Protein AF-A0A7C4Z3X0-F1 (afdb_monomer_lite)

Secondary structure (DSSP, 8-state):
---HHHHHHHHHHHHHHHHHHHHHHGGGS-HHHHHHHHHHHHHHHHHHHHHTT-GGGGSHHHHHHHHHHHHHHHHHHHHTTSHHHHHHHHHHHHHHHHHHHHHHHHHHHTT-

pLDDT: mean 87.28, std 9.77, range [44.66, 94.69]

Structure (mmCIF, N/CA/C/O backbone):
data_AF-A0A7C4Z3X0-F1
#
_entry.id   AF-A0A7C4Z3X0-F1
#
loop_
_atom_site.group_PDB
_atom_site.id
_atom_site.type_symbol
_atom_site.label_atom_id
_atom_site.label_alt_id
_atom_site.label_comp_id
_atom_site.label_asym_id
_atom_site.label_entity_id
_atom_site.label_seq_id
_atom_site.pdbx_PDB_ins_code
_atom_site.Cartn_x
_atom_site.Cartn_y
_atom_site.Cartn_z
_atom_site.occupancy
_atom_site.B_iso_or_equiv
_atom_site.auth_seq_id
_atom_site.auth_comp_id
_atom_site.auth_asym_id
_atom_site.auth_atom_id
_atom_site.pdbx_PDB_model_num
ATOM 1 N N . MET A 1 1 ? 6.316 -14.100 -17.262 1.00 55.75 1 MET A N 1
ATOM 2 C CA . MET A 1 1 ? 6.906 -13.278 -16.186 1.00 55.75 1 MET A CA 1
ATOM 3 C C . MET A 1 1 ? 6.033 -12.048 -16.067 1.00 55.75 1 MET A C 1
ATOM 5 O O . MET A 1 1 ? 5.757 -11.466 -17.109 1.00 55.75 1 MET A O 1
ATOM 9 N N . ALA A 1 2 ? 5.524 -11.731 -14.875 1.00 64.25 2 ALA A N 1
ATOM 10 C CA . ALA A 1 2 ? 4.756 -10.503 -14.676 1.00 64.25 2 ALA A CA 1
ATOM 11 C C . ALA A 1 2 ? 5.675 -9.300 -14.937 1.00 64.25 2 ALA A C 1
ATOM 13 O O . ALA A 1 2 ? 6.819 -9.300 -14.485 1.00 64.25 2 ALA A O 1
ATOM 14 N N . ASP A 1 3 ? 5.217 -8.326 -15.721 1.00 81.38 3 ASP A N 1
ATOM 15 C CA . ASP A 1 3 ? 5.949 -7.076 -15.923 1.00 81.38 3 ASP A CA 1
ATOM 16 C C . ASP A 1 3 ? 5.729 -6.216 -14.674 1.00 81.38 3 ASP A C 1
ATOM 18 O O . ASP A 1 3 ? 4.586 -5.963 -14.297 1.00 81.38 3 ASP A O 1
ATOM 22 N N . GLY A 1 4 ? 6.798 -5.748 -14.022 1.00 84.25 4 GLY A N 1
ATOM 23 C CA . GLY A 1 4 ? 6.668 -4.897 -12.835 1.00 84.25 4 GLY A CA 1
ATOM 24 C C . GLY A 1 4 ? 5.833 -3.634 -13.074 1.00 84.25 4 GLY A C 1
ATOM 25 O O . GLY A 1 4 ? 5.288 -3.073 -12.130 1.00 84.25 4 GLY A O 1
ATOM 26 N N . ARG A 1 5 ? 5.672 -3.189 -14.328 1.00 85.44 5 ARG A N 1
ATOM 27 C CA . ARG A 1 5 ? 4.754 -2.090 -14.666 1.00 85.44 5 ARG A CA 1
ATOM 28 C C . ARG A 1 5 ? 3.296 -2.497 -14.511 1.00 85.44 5 ARG A C 1
ATOM 30 O O . ARG A 1 5 ? 2.526 -1.689 -14.012 1.00 85.44 5 ARG A O 1
ATOM 37 N N . ASP A 1 6 ? 2.943 -3.715 -14.906 1.00 89.31 6 ASP A N 1
ATOM 38 C CA . ASP A 1 6 ? 1.581 -4.230 -14.763 1.00 89.31 6 ASP A CA 1
ATOM 39 C C . ASP A 1 6 ? 1.241 -4.379 -13.277 1.00 89.31 6 ASP A C 1
ATOM 41 O O . ASP A 1 6 ? 0.169 -3.958 -12.857 1.00 89.31 6 ASP A O 1
ATOM 45 N N . LEU A 1 7 ? 2.196 -4.855 -12.467 1.00 91.12 7 LEU A N 1
ATOM 46 C CA . LEU A 1 7 ? 2.048 -4.938 -11.009 1.00 91.12 7 LEU A CA 1
ATOM 47 C C . LEU A 1 7 ? 1.780 -3.562 -10.384 1.00 91.12 7 LEU A C 1
ATOM 49 O O . LEU A 1 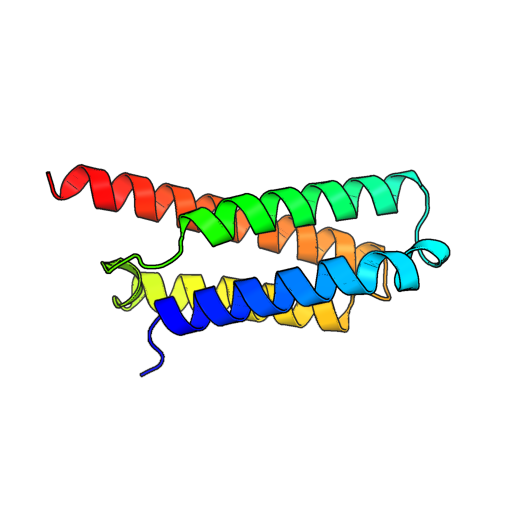7 ? 0.857 -3.427 -9.590 1.00 91.12 7 LEU A O 1
ATOM 53 N N . ILE A 1 8 ? 2.530 -2.527 -10.785 1.00 90.75 8 ILE A N 1
ATOM 54 C CA . ILE A 1 8 ? 2.303 -1.155 -10.308 1.00 90.75 8 ILE A CA 1
ATOM 55 C C . ILE A 1 8 ? 0.964 -0.596 -10.785 1.00 90.75 8 ILE A C 1
ATOM 57 O O . ILE A 1 8 ? 0.287 0.067 -10.005 1.00 90.75 8 ILE A O 1
ATOM 61 N N . GLU A 1 9 ? 0.554 -0.843 -12.031 1.00 90.25 9 GLU A N 1
ATOM 62 C CA . GLU A 1 9 ? -0.782 -0.442 -12.494 1.00 90.25 9 GLU A CA 1
ATOM 63 C C . GLU A 1 9 ? -1.879 -1.125 -11.664 1.00 90.25 9 GLU A C 1
ATOM 65 O O . GLU A 1 9 ? -2.853 -0.477 -11.287 1.00 90.25 9 GLU A O 1
ATOM 70 N N . GLU A 1 10 ? -1.696 -2.393 -11.301 1.00 91.31 10 GLU A N 1
ATOM 71 C CA . GLU A 1 10 ? -2.615 -3.110 -10.419 1.00 91.31 10 GLU A CA 1
ATOM 72 C C . GLU A 1 10 ? -2.629 -2.507 -9.002 1.00 91.31 10 GLU A C 1
ATOM 74 O O . GLU A 1 10 ? -3.699 -2.261 -8.447 1.00 91.31 10 GLU A O 1
ATOM 79 N N . THR A 1 11 ? -1.463 -2.152 -8.449 1.00 92.19 11 THR A N 1
ATOM 80 C CA . THR A 1 11 ? -1.358 -1.428 -7.170 1.00 92.19 11 THR A CA 1
ATOM 81 C C . THR A 1 11 ? -2.106 -0.090 -7.214 1.00 92.19 11 THR A C 1
ATOM 83 O O . THR A 1 11 ? -2.804 0.247 -6.260 1.00 92.19 11 THR A O 1
ATOM 86 N N . VAL A 1 12 ? -2.018 0.665 -8.320 1.00 91.31 12 VAL A N 1
ATOM 87 C CA . VAL A 1 12 ? -2.775 1.921 -8.508 1.00 91.31 12 VAL A CA 1
ATOM 88 C C . VAL A 1 12 ? -4.278 1.665 -8.434 1.00 91.31 12 VAL A C 1
ATOM 90 O O . VAL A 1 12 ? -4.992 2.425 -7.779 1.00 91.31 12 VAL A O 1
ATOM 93 N N . VAL A 1 13 ? -4.758 0.612 -9.102 1.00 92.56 13 VAL A N 1
ATOM 94 C CA . VAL A 1 13 ? -6.181 0.246 -9.095 1.00 92.56 13 VAL A CA 1
ATOM 95 C C . VAL A 1 13 ? -6.637 -0.097 -7.679 1.00 92.56 13 VAL A C 1
ATOM 97 O O . VAL A 1 13 ? -7.666 0.415 -7.242 1.00 92.56 13 VAL A O 1
ATOM 100 N N . ILE A 1 14 ? -5.863 -0.895 -6.939 1.00 93.31 14 ILE A N 1
ATOM 101 C CA . ILE A 1 14 ? -6.199 -1.264 -5.557 1.00 93.31 14 ILE A CA 1
ATOM 102 C C . ILE A 1 14 ? -6.228 -0.030 -4.655 1.00 93.31 14 ILE A C 1
ATOM 104 O O . ILE A 1 14 ? -7.203 0.158 -3.936 1.00 93.31 14 ILE A O 1
ATOM 108 N N . ILE A 1 15 ? -5.227 0.854 -4.729 1.00 92.00 15 ILE A N 1
ATOM 109 C CA . ILE A 1 15 ? -5.221 2.106 -3.952 1.00 92.00 15 ILE A CA 1
ATOM 110 C C . ILE A 1 15 ? -6.448 2.963 -4.284 1.00 92.00 15 ILE A C 1
ATOM 112 O O . ILE A 1 15 ? -7.078 3.498 -3.375 1.00 92.00 15 ILE A O 1
ATOM 116 N N . GLY A 1 16 ? -6.836 3.050 -5.560 1.00 91.12 16 GLY A N 1
ATOM 117 C CA . GLY A 1 16 ? -8.074 3.720 -5.966 1.00 91.12 16 GLY A CA 1
ATOM 118 C C . GLY A 1 16 ? -9.308 3.125 -5.282 1.00 91.12 16 GLY A C 1
ATOM 119 O O . GLY A 1 16 ? -10.076 3.857 -4.664 1.00 91.12 16 GLY A O 1
ATOM 120 N N . GLN A 1 17 ? -9.439 1.797 -5.297 1.00 92.38 17 GLN A N 1
ATOM 121 C CA . GLN A 1 17 ? -10.538 1.097 -4.626 1.00 92.38 17 GLN A CA 1
ATOM 122 C C . GLN A 1 17 ? -10.531 1.293 -3.104 1.00 92.38 17 GLN A C 1
ATOM 124 O O . GLN A 1 17 ? -11.597 1.370 -2.499 1.00 92.38 17 GLN A O 1
ATOM 129 N N . LEU A 1 18 ? -9.356 1.355 -2.469 1.00 90.69 18 LEU A N 1
ATOM 130 C CA . LEU A 1 18 ? -9.237 1.632 -1.035 1.00 90.69 18 LEU A CA 1
ATOM 131 C C . LEU A 1 18 ? -9.769 3.026 -0.708 1.00 90.69 18 LEU A C 1
ATOM 133 O O . LEU A 1 18 ? -10.577 3.167 0.205 1.00 90.69 18 LEU A O 1
ATOM 137 N N . VAL A 1 19 ? -9.385 4.033 -1.497 1.00 89.50 19 VAL A N 1
ATOM 138 C CA . VAL A 1 19 ? -9.870 5.412 -1.338 1.00 89.50 19 VAL A CA 1
ATOM 139 C C . VAL A 1 19 ? -11.385 5.495 -1.538 1.00 89.50 19 VAL A C 1
ATOM 141 O O . VAL A 1 19 ? -12.066 6.171 -0.772 1.00 89.50 19 VAL A O 1
ATOM 144 N N . GLU A 1 20 ? -11.941 4.763 -2.505 1.00 90.75 20 GLU A N 1
ATOM 145 C CA . GLU A 1 20 ? -13.396 4.675 -2.692 1.00 90.75 20 GLU A CA 1
ATOM 146 C C . GLU A 1 20 ? -14.111 3.987 -1.515 1.00 90.75 20 GLU A C 1
ATOM 148 O O . GLU A 1 20 ? -15.259 4.316 -1.214 1.00 90.75 20 GLU A O 1
ATOM 153 N N . LYS A 1 21 ? -13.441 3.055 -0.825 1.00 89.31 21 LYS A N 1
ATOM 154 C CA . LYS A 1 21 ? -13.970 2.341 0.348 1.00 89.31 21 LYS A CA 1
ATOM 155 C C . LYS A 1 21 ? -13.789 3.095 1.670 1.00 89.31 21 LYS A C 1
ATOM 157 O O . LYS A 1 21 ? -14.501 2.782 2.624 1.00 89.31 21 LYS A O 1
ATOM 162 N N . LEU A 1 22 ? -12.914 4.102 1.740 1.00 87.38 22 LEU A N 1
ATOM 163 C CA . LEU A 1 22 ? -12.663 4.890 2.958 1.00 87.38 22 LEU A CA 1
ATOM 164 C C . LEU A 1 22 ? -13.938 5.417 3.647 1.00 87.38 22 LEU A C 1
ATOM 166 O O . LEU A 1 22 ? -14.066 5.243 4.860 1.00 87.38 22 LEU A O 1
ATOM 170 N N . PRO A 1 23 ? -14.925 6.003 2.937 1.00 87.94 23 PRO A N 1
ATOM 171 C CA . PRO A 1 23 ? -16.140 6.505 3.578 1.00 87.94 23 PRO A CA 1
ATOM 172 C C . PRO A 1 23 ? -16.962 5.412 4.270 1.00 87.94 23 PRO A C 1
ATOM 174 O O . PRO A 1 23 ? -17.653 5.702 5.245 1.00 87.94 23 PRO A O 1
ATOM 177 N N . ALA A 1 24 ? -16.896 4.171 3.774 1.00 89.00 24 ALA A N 1
ATOM 178 C CA . ALA A 1 24 ? -17.625 3.039 4.338 1.00 89.00 24 ALA A CA 1
ATOM 179 C C . ALA A 1 24 ? -16.993 2.543 5.643 1.00 89.00 24 ALA A C 1
ATOM 181 O O . ALA A 1 24 ? -17.717 2.141 6.550 1.00 89.00 24 ALA A O 1
ATOM 182 N N . VAL A 1 25 ? -15.664 2.618 5.752 1.00 87.12 25 VAL A N 1
ATOM 183 C CA . VAL A 1 25 ? -14.936 2.168 6.945 1.00 87.12 25 VAL A CA 1
ATOM 184 C C . VAL A 1 25 ? -14.755 3.263 7.988 1.00 87.12 25 VAL A C 1
ATOM 186 O O . VAL A 1 25 ? -14.547 2.942 9.147 1.00 87.12 25 VAL A O 1
ATOM 189 N N . LYS A 1 26 ? -14.951 4.542 7.639 1.00 87.75 26 LYS A N 1
ATOM 190 C CA . LYS A 1 26 ? -14.924 5.689 8.565 1.00 87.75 26 LYS A CA 1
ATOM 191 C C . LYS A 1 26 ? -15.544 5.452 9.960 1.00 87.75 26 LYS A C 1
ATOM 193 O O . LYS A 1 26 ? -14.906 5.844 10.930 1.00 87.75 26 LYS A O 1
ATOM 198 N N . PRO A 1 27 ? -16.735 4.836 10.126 1.00 89.38 27 PRO A N 1
ATOM 199 C CA . PRO A 1 27 ? -17.304 4.583 11.457 1.00 89.38 27 PRO A CA 1
ATOM 200 C C . PRO A 1 27 ? -16.520 3.580 12.323 1.00 89.38 27 PRO A C 1
ATOM 202 O O . PRO A 1 27 ? -16.755 3.527 13.527 1.00 89.38 27 PRO A O 1
ATOM 205 N N . HIS A 1 28 ? -15.616 2.790 11.740 1.00 89.06 28 HIS A N 1
ATOM 206 C CA . HIS A 1 28 ? -14.758 1.839 12.454 1.00 89.06 28 HIS A CA 1
ATOM 207 C C . HIS A 1 28 ? -13.490 2.484 13.029 1.00 89.06 28 HIS A C 1
ATOM 209 O O . HIS A 1 28 ? -12.799 1.845 13.816 1.00 89.06 28 HIS A O 1
ATOM 215 N N . TYR A 1 29 ? -13.195 3.730 12.652 1.00 91.50 29 TYR A N 1
ATOM 216 C CA . TYR A 1 29 ? -11.975 4.450 13.006 1.00 91.50 29 TYR A CA 1
ATOM 217 C C . TYR A 1 29 ? -12.313 5.642 13.902 1.00 91.50 29 TYR A C 1
ATOM 219 O O . TYR A 1 29 ? -13.362 6.278 13.756 1.00 91.50 29 TYR A O 1
ATOM 227 N N . SER A 1 30 ? -11.406 5.992 14.810 1.00 92.25 30 SER A N 1
ATOM 228 C CA . SER A 1 30 ? -11.431 7.313 15.436 1.00 92.25 30 SER A CA 1
ATOM 229 C C . SER A 1 30 ? -11.077 8.406 14.418 1.00 92.25 30 SER A C 1
ATOM 231 O O . SER A 1 30 ? -10.561 8.136 13.333 1.00 92.25 30 SER A O 1
ATOM 233 N N . ALA A 1 31 ? -11.360 9.666 14.756 1.00 90.00 31 ALA A N 1
ATOM 234 C CA . ALA A 1 31 ? -11.049 10.793 13.875 1.00 90.00 31 ALA A CA 1
ATOM 235 C C . ALA A 1 31 ? -9.543 10.900 13.569 1.00 90.00 31 ALA A C 1
ATOM 237 O O . ALA A 1 31 ? -9.179 11.185 12.433 1.00 90.00 31 ALA A O 1
ATOM 238 N N . GLU A 1 32 ? -8.696 10.631 14.566 1.00 91.75 32 GLU A N 1
ATOM 239 C CA . GLU A 1 32 ? -7.234 10.662 14.441 1.00 91.75 32 GLU A CA 1
ATOM 240 C C . GLU A 1 32 ? -6.728 9.506 13.568 1.00 91.75 32 GLU A C 1
ATOM 242 O O . GLU A 1 32 ? -5.977 9.729 12.622 1.00 91.75 32 GLU A O 1
ATOM 247 N N . GLU A 1 33 ? -7.205 8.281 13.816 1.00 92.19 33 GLU A N 1
ATOM 248 C CA . GLU A 1 33 ? -6.834 7.103 13.018 1.00 92.19 33 GLU A CA 1
ATOM 249 C C . GLU A 1 33 ? -7.293 7.231 11.559 1.00 92.19 33 GLU A C 1
ATOM 251 O O . GLU A 1 33 ? -6.590 6.826 10.637 1.00 92.19 33 GLU A O 1
ATOM 256 N N . PHE A 1 34 ? -8.474 7.803 11.322 1.00 92.25 34 PHE A N 1
ATOM 257 C CA . PHE A 1 34 ? -8.980 7.994 9.966 1.00 92.25 34 PHE A CA 1
ATOM 258 C C . PHE A 1 34 ? -8.163 9.034 9.189 1.00 92.25 34 PHE A C 1
ATOM 260 O O . PHE A 1 34 ? -7.827 8.805 8.027 1.00 92.25 34 PHE A O 1
ATOM 267 N N . GLU A 1 35 ? -7.810 10.153 9.829 1.00 92.56 35 GLU A N 1
ATOM 268 C CA . GLU A 1 35 ? -6.961 11.188 9.227 1.00 92.56 35 GLU A CA 1
ATOM 269 C C . GLU A 1 35 ? -5.558 10.644 8.904 1.00 92.56 35 GLU A C 1
ATOM 271 O O . GLU A 1 35 ? -5.009 10.910 7.830 1.00 92.56 35 GLU A O 1
ATOM 276 N N . GLU A 1 36 ? -5.000 9.819 9.792 1.00 93.25 36 GLU A N 1
ATOM 277 C CA . GLU A 1 36 ? -3.711 9.165 9.577 1.00 93.25 36 GLU A CA 1
ATOM 278 C C . GLU A 1 36 ? -3.760 8.169 8.403 1.00 93.25 36 GLU A C 1
ATOM 280 O O . GLU A 1 36 ? -2.901 8.207 7.515 1.00 93.25 36 GLU A O 1
ATOM 285 N N . LEU A 1 37 ? -4.811 7.344 8.321 1.00 92.19 37 LEU A N 1
ATOM 286 C CA . LEU A 1 37 ? -5.032 6.429 7.199 1.00 92.19 37 LEU A CA 1
ATOM 287 C C . LEU A 1 37 ? -5.165 7.180 5.864 1.00 92.19 37 LEU A C 1
ATOM 289 O O . LEU A 1 37 ? -4.558 6.779 4.865 1.00 92.19 37 LEU A O 1
ATOM 293 N N . GLU A 1 38 ? -5.930 8.277 5.836 1.00 91.94 38 GLU A N 1
ATOM 294 C CA . GLU A 1 38 ? -6.055 9.139 4.656 1.00 91.94 38 GLU A CA 1
ATOM 295 C C . GLU A 1 38 ? -4.696 9.699 4.224 1.00 91.94 38 GLU A C 1
ATOM 297 O O . GLU A 1 38 ? -4.358 9.650 3.039 1.00 91.94 38 GLU A O 1
ATOM 302 N N . SER A 1 39 ? -3.892 10.181 5.174 1.00 93.31 39 SER A N 1
ATOM 303 C CA . SER A 1 39 ? -2.548 10.703 4.912 1.00 93.31 39 SER A CA 1
ATOM 304 C C . SER A 1 39 ? -1.635 9.646 4.278 1.00 93.31 39 SER A C 1
ATOM 306 O O . SER A 1 39 ? -0.986 9.905 3.253 1.00 93.31 39 SER A O 1
ATOM 308 N N . TYR A 1 40 ? -1.633 8.419 4.812 1.00 93.56 40 TYR A N 1
ATOM 309 C CA . TYR A 1 40 ? -0.852 7.320 4.242 1.00 93.56 40 TYR A CA 1
ATOM 310 C C . TYR A 1 40 ? -1.317 6.937 2.838 1.00 93.56 40 TYR A C 1
ATOM 312 O O . 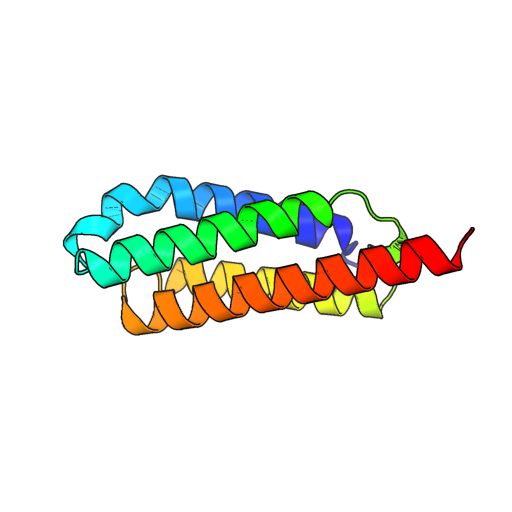TYR A 1 40 ? -0.486 6.799 1.937 1.00 93.56 40 TYR A O 1
ATOM 320 N N . LEU A 1 41 ? -2.627 6.827 2.611 1.00 91.81 41 LEU A N 1
ATOM 321 C CA . LEU A 1 41 ? -3.175 6.492 1.296 1.00 91.81 41 LEU A CA 1
ATOM 322 C C . LEU A 1 41 ? -2.903 7.582 0.254 1.00 91.81 41 LEU A C 1
ATOM 324 O O . LEU A 1 41 ? -2.546 7.262 -0.881 1.00 91.81 41 LEU A O 1
ATOM 328 N N . GLN A 1 42 ? -2.993 8.860 0.626 1.00 91.44 42 GLN A N 1
ATOM 329 C CA . GLN A 1 42 ? -2.621 9.974 -0.251 1.00 91.44 42 GLN A CA 1
ATOM 330 C C . GLN A 1 42 ? -1.128 9.938 -0.606 1.00 91.44 42 GLN A C 1
ATOM 332 O O . GLN A 1 42 ? -0.754 10.130 -1.769 1.00 91.44 42 GLN A O 1
ATOM 337 N N . SER A 1 43 ? -0.266 9.648 0.374 1.00 92.12 43 SER A N 1
ATOM 338 C CA . SER A 1 43 ? 1.172 9.479 0.149 1.00 92.12 43 SER A CA 1
ATOM 339 C C . SER A 1 43 ? 1.452 8.311 -0.805 1.00 92.12 43 SER A C 1
ATOM 341 O O . SER A 1 43 ? 2.138 8.481 -1.818 1.00 92.12 43 SER A O 1
ATOM 343 N N . ALA A 1 44 ? 0.838 7.151 -0.557 1.00 91.56 44 ALA A N 1
ATOM 344 C CA . ALA A 1 44 ? 0.924 5.982 -1.426 1.00 91.56 44 ALA A CA 1
ATOM 345 C C . ALA A 1 44 ? 0.462 6.308 -2.857 1.00 91.56 44 ALA A C 1
ATOM 347 O O . ALA A 1 44 ? 1.178 6.017 -3.816 1.00 91.56 44 ALA A O 1
ATOM 348 N N . GLN A 1 45 ? -0.675 6.993 -3.019 1.00 90.62 45 GLN A N 1
ATOM 349 C CA . GLN A 1 45 ? -1.216 7.388 -4.322 1.00 90.62 45 GLN A CA 1
ATOM 350 C C . GLN A 1 45 ? -0.264 8.317 -5.098 1.00 90.62 45 GLN A C 1
ATOM 352 O O . GLN A 1 45 ? -0.059 8.155 -6.306 1.00 90.62 45 GLN A O 1
ATOM 357 N N . LYS A 1 46 ? 0.367 9.271 -4.407 1.00 90.62 46 LYS A N 1
ATOM 358 C CA . LYS A 1 46 ? 1.364 10.174 -4.996 1.00 90.62 46 LYS A CA 1
ATOM 359 C C . LYS A 1 46 ? 2.598 9.413 -5.490 1.00 90.62 46 LYS A C 1
ATOM 361 O O . LYS A 1 46 ? 3.075 9.647 -6.608 1.00 90.62 46 LYS A O 1
ATOM 366 N N . TRP A 1 47 ? 3.130 8.511 -4.669 1.00 90.00 47 TRP A N 1
ATOM 367 C CA . TRP A 1 47 ? 4.349 7.777 -4.999 1.00 90.00 47 TRP A CA 1
ATOM 368 C C . TRP A 1 47 ?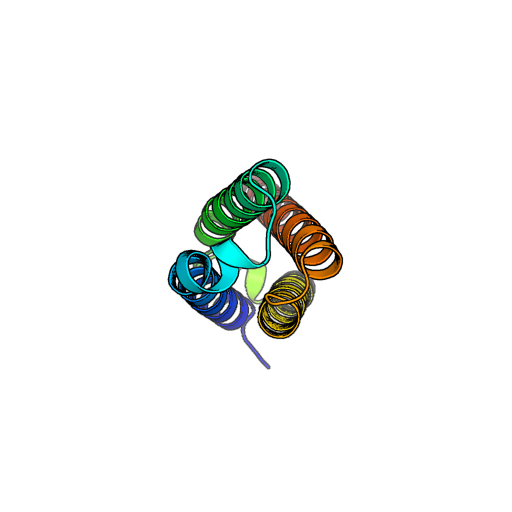 4.118 6.717 -6.072 1.00 90.00 47 TRP A C 1
ATOM 370 O O . TRP A 1 47 ? 4.870 6.679 -7.048 1.00 90.00 47 TRP A O 1
ATOM 380 N N . VAL A 1 48 ? 3.034 5.939 -5.983 1.00 88.19 48 VAL A N 1
ATOM 381 C CA . VAL A 1 48 ? 2.700 4.931 -7.000 1.00 88.19 48 VAL A CA 1
ATOM 382 C C . VAL A 1 48 ? 2.527 5.567 -8.381 1.00 88.19 48 VAL A C 1
ATOM 384 O O . VAL A 1 48 ? 3.021 5.026 -9.370 1.00 88.19 48 VAL A O 1
ATOM 387 N N . ALA A 1 49 ? 1.933 6.765 -8.463 1.00 86.25 49 ALA A N 1
ATOM 388 C CA . ALA A 1 49 ? 1.790 7.500 -9.718 1.00 86.25 49 ALA A CA 1
ATOM 389 C C . ALA A 1 49 ? 3.148 7.867 -10.342 1.00 86.25 49 ALA A C 1
ATOM 391 O O . ALA A 1 49 ? 3.298 7.829 -11.565 1.00 86.25 49 ALA A O 1
ATOM 392 N N . SER A 1 50 ? 4.148 8.160 -9.508 1.00 84.19 50 SER A N 1
ATOM 393 C CA . SER A 1 50 ? 5.516 8.490 -9.928 1.00 84.19 50 SER A CA 1
ATOM 394 C C . SER A 1 50 ? 6.294 7.264 -10.432 1.00 84.19 50 SER A C 1
ATOM 396 O O . SER A 1 50 ? 7.187 7.388 -11.277 1.00 84.19 50 SE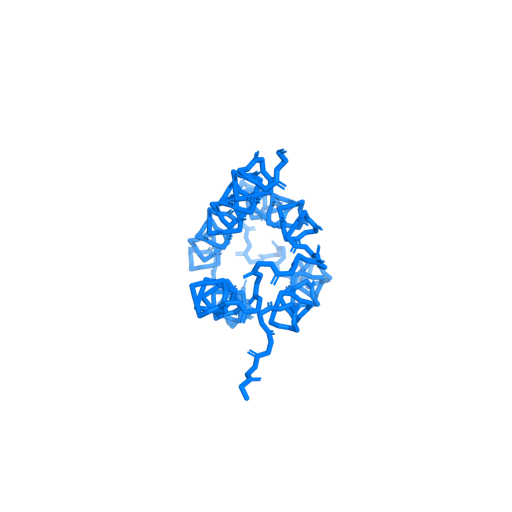R A O 1
ATOM 398 N N . CYS A 1 51 ? 5.924 6.071 -9.958 1.00 83.69 51 CYS A N 1
ATOM 399 C CA . CYS A 1 51 ? 6.499 4.790 -10.371 1.00 83.69 51 CYS A CA 1
ATOM 400 C C . CYS A 1 51 ? 5.956 4.288 -11.722 1.00 83.69 51 CYS A C 1
ATOM 402 O O . CYS A 1 51 ? 6.570 3.421 -12.349 1.00 83.69 51 CYS A O 1
ATOM 404 N N . ARG A 1 52 ? 4.830 4.831 -12.208 1.00 77.38 52 ARG A N 1
ATOM 405 C CA . ARG A 1 52 ? 4.171 4.365 -13.440 1.00 77.38 52 ARG A CA 1
ATOM 406 C C . ARG A 1 52 ? 5.065 4.500 -14.674 1.00 77.38 52 ARG A C 1
ATOM 408 O O . ARG A 1 52 ? 5.820 5.459 -14.842 1.00 77.38 52 ARG A O 1
ATOM 415 N N . LYS A 1 53 ? 4.906 3.549 -15.602 1.00 70.56 53 LYS A N 1
ATOM 416 C CA . LYS A 1 53 ? 5.517 3.543 -16.949 1.00 70.56 53 LYS A CA 1
ATOM 417 C C . LYS A 1 53 ? 7.055 3.537 -16.979 1.00 70.56 53 LYS A C 1
ATOM 419 O O . LYS A 1 53 ? 7.651 3.879 -18.000 1.00 70.56 53 LYS A O 1
ATOM 424 N N . LYS A 1 54 ? 7.723 3.108 -15.905 1.00 77.50 54 LYS A N 1
ATOM 425 C CA . LYS A 1 54 ? 9.192 3.065 -15.836 1.00 77.50 54 LYS A CA 1
ATOM 426 C C . LYS A 1 54 ? 9.737 1.748 -16.372 1.00 77.50 54 LYS A C 1
ATOM 428 O O . LYS A 1 54 ? 9.375 0.678 -15.899 1.00 77.50 54 LYS A O 1
ATOM 433 N N . VAL A 1 55 ? 10.641 1.826 -17.351 1.00 70.31 55 VAL A N 1
ATOM 434 C CA . VAL A 1 55 ? 11.263 0.646 -17.985 1.00 70.31 55 VAL A CA 1
ATOM 435 C C . VAL A 1 55 ? 12.064 -0.183 -16.978 1.00 70.31 55 VAL A C 1
ATOM 437 O O . VAL A 1 55 ? 12.091 -1.404 -17.091 1.00 70.31 55 VAL A O 1
ATOM 440 N N . TRP A 1 56 ? 12.652 0.460 -15.964 1.00 79.75 56 TRP A N 1
ATOM 441 C CA . TRP A 1 56 ? 13.418 -0.206 -14.906 1.00 79.75 56 TRP A CA 1
ATOM 442 C C . TRP A 1 56 ? 12.617 -1.287 -14.155 1.00 79.75 56 TRP A C 1
ATOM 444 O O . TRP A 1 56 ? 13.182 -2.301 -13.753 1.00 79.75 56 TRP A O 1
ATOM 454 N N . LEU A 1 57 ? 11.290 -1.139 -14.066 1.00 79.62 57 LEU A N 1
ATOM 455 C CA . LEU A 1 57 ? 10.399 -2.125 -13.445 1.00 79.62 57 LEU A CA 1
ATOM 456 C C . LEU A 1 57 ? 10.372 -3.481 -14.169 1.00 79.62 57 LEU A C 1
ATOM 458 O O . LEU A 1 57 ? 9.974 -4.476 -13.573 1.00 79.62 57 LEU A O 1
ATOM 462 N N . ARG A 1 58 ? 10.830 -3.549 -15.427 1.00 80.75 58 ARG A N 1
ATOM 463 C CA . ARG A 1 58 ? 10.963 -4.810 -16.178 1.00 80.75 58 ARG A CA 1
ATOM 464 C C . ARG A 1 58 ? 12.138 -5.675 -15.713 1.00 80.75 58 ARG A C 1
ATOM 466 O O . ARG A 1 58 ? 12.239 -6.829 -16.118 1.00 80.75 58 ARG A O 1
ATOM 473 N N . GLY A 1 59 ? 13.061 -5.115 -14.931 1.00 84.50 59 GLY A N 1
ATOM 474 C CA . GLY A 1 59 ? 14.148 -5.874 -14.318 1.00 84.50 59 GLY A CA 1
ATOM 475 C C . GLY A 1 59 ? 13.655 -6.693 -13.126 1.00 84.50 59 GLY A C 1
ATOM 476 O O . GLY A 1 59 ? 12.663 -6.333 -12.499 1.00 84.50 59 GLY A O 1
ATOM 477 N N . LYS A 1 60 ? 14.385 -7.760 -12.773 1.00 85.62 60 LYS A N 1
ATOM 478 C CA . LYS A 1 60 ? 14.055 -8.627 -11.627 1.00 85.62 60 LYS A CA 1
ATOM 479 C C . LYS A 1 60 ? 13.859 -7.827 -10.334 1.00 85.62 60 LYS A C 1
ATOM 481 O O . LYS A 1 60 ? 12.824 -7.953 -9.705 1.00 85.62 60 LYS A O 1
ATOM 486 N N . GLU A 1 61 ? 14.807 -6.947 -10.007 1.00 85.94 61 GLU A N 1
ATOM 487 C CA . GLU A 1 61 ? 14.748 -6.083 -8.815 1.00 85.94 61 GLU A CA 1
ATOM 488 C C . GLU A 1 61 ? 13.498 -5.187 -8.807 1.00 85.94 61 GLU A C 1
ATOM 490 O O . GLU A 1 61 ? 12.789 -5.122 -7.808 1.00 85.94 61 GLU A O 1
ATOM 495 N N . GLY A 1 62 ? 13.177 -4.553 -9.939 1.00 86.56 62 GLY A N 1
ATOM 496 C CA . GLY A 1 62 ? 11.990 -3.707 -10.055 1.00 86.56 62 GLY A CA 1
ATOM 497 C C . GLY A 1 62 ? 10.678 -4.491 -9.989 1.00 86.56 62 GLY A C 1
ATOM 498 O O . GLY A 1 62 ? 9.719 -4.015 -9.388 1.00 86.56 62 GLY A O 1
ATOM 499 N N . THR A 1 63 ? 10.640 -5.700 -10.555 1.00 88.94 63 THR A N 1
ATOM 500 C CA . THR A 1 63 ? 9.475 -6.594 -10.473 1.00 88.94 63 THR A CA 1
ATOM 501 C C . THR A 1 63 ? 9.271 -7.115 -9.049 1.00 88.94 63 THR A C 1
ATOM 503 O O . THR A 1 63 ? 8.148 -7.073 -8.563 1.00 88.94 63 THR A O 1
ATOM 506 N N . ASP A 1 64 ? 10.333 -7.529 -8.348 1.00 90.69 64 ASP A N 1
ATOM 507 C CA . ASP A 1 64 ? 10.279 -7.950 -6.938 1.00 90.69 64 ASP A CA 1
ATOM 508 C C . ASP A 1 64 ? 9.761 -6.821 -6.029 1.00 90.69 64 ASP A C 1
ATOM 510 O O . ASP A 1 64 ? 8.900 -7.044 -5.179 1.00 90.69 64 ASP A O 1
ATOM 514 N N . MET A 1 65 ? 10.247 -5.588 -6.214 1.00 90.69 65 MET A N 1
ATOM 515 C CA . MET A 1 65 ? 9.767 -4.443 -5.430 1.00 90.69 65 MET A CA 1
ATOM 516 C C . MET A 1 65 ? 8.312 -4.081 -5.751 1.00 90.69 65 MET A C 1
ATOM 518 O O . MET A 1 65 ? 7.541 -3.790 -4.838 1.00 90.69 65 MET A O 1
ATOM 522 N N . ALA A 1 66 ? 7.925 -4.113 -7.028 1.00 90.81 66 ALA A N 1
ATOM 523 C CA . ALA A 1 66 ? 6.545 -3.868 -7.435 1.00 90.81 66 ALA A CA 1
ATOM 524 C C . ALA A 1 66 ? 5.588 -4.934 -6.887 1.00 90.81 66 ALA A C 1
ATOM 526 O O . ALA A 1 66 ? 4.499 -4.599 -6.430 1.00 90.81 66 ALA A O 1
ATOM 527 N N . GLN A 1 67 ? 6.016 -6.199 -6.879 1.00 92.25 67 GLN A N 1
ATOM 528 C CA . GLN A 1 67 ? 5.255 -7.303 -6.306 1.00 92.25 67 GLN A CA 1
ATOM 529 C C . GLN A 1 67 ? 5.009 -7.083 -4.810 1.00 92.25 67 GLN A C 1
ATOM 531 O O . GLN A 1 67 ? 3.868 -7.168 -4.377 1.00 92.25 67 GLN A O 1
ATOM 536 N N . LYS A 1 68 ? 6.034 -6.689 -4.042 1.00 93.00 68 LYS A N 1
ATOM 537 C CA . LYS A 1 68 ? 5.862 -6.357 -2.616 1.00 93.00 68 LYS A CA 1
ATOM 538 C C . LYS A 1 68 ? 4.852 -5.231 -2.388 1.00 93.00 68 LYS A C 1
ATOM 540 O O . LYS A 1 68 ? 3.974 -5.376 -1.548 1.00 93.00 68 LYS A O 1
ATOM 545 N N . CYS A 1 69 ? 4.916 -4.162 -3.188 1.00 92.88 69 CYS A N 1
ATOM 546 C CA . CYS A 1 69 ? 3.942 -3.069 -3.103 1.00 92.88 69 CYS A CA 1
ATOM 547 C C . CYS A 1 69 ? 2.513 -3.565 -3.379 1.00 92.88 69 CYS A C 1
ATOM 549 O O . CYS A 1 69 ? 1.565 -3.145 -2.719 1.00 92.88 69 CYS A O 1
ATOM 551 N N . LEU A 1 70 ? 2.353 -4.463 -4.355 1.00 93.50 70 LEU A N 1
ATOM 552 C CA . LEU A 1 70 ? 1.067 -5.064 -4.686 1.00 93.50 70 LEU A CA 1
ATOM 553 C C . LEU A 1 70 ? 0.543 -5.969 -3.565 1.00 93.50 70 LEU A C 1
ATOM 555 O O . LEU A 1 70 ? -0.631 -5.871 -3.218 1.00 93.50 70 LEU A O 1
ATOM 559 N N . ASP A 1 71 ? 1.394 -6.820 -2.995 1.00 94.69 71 ASP A N 1
ATOM 560 C CA . ASP A 1 71 ? 1.022 -7.708 -1.893 1.00 94.69 71 ASP A CA 1
ATOM 561 C C . ASP A 1 71 ? 0.621 -6.909 -0.646 1.00 94.69 71 ASP A C 1
ATOM 563 O O . ASP A 1 71 ? -0.432 -7.183 -0.073 1.00 94.69 71 ASP A O 1
ATOM 567 N N . THR A 1 72 ? 1.366 -5.858 -0.283 1.00 94.00 72 THR A N 1
ATOM 568 C CA . THR A 1 72 ? 0.983 -4.971 0.828 1.00 94.00 72 THR A CA 1
ATOM 569 C C . THR A 1 72 ? -0.328 -4.230 0.535 1.00 94.00 72 THR A C 1
ATOM 571 O O . THR A 1 72 ? -1.179 -4.119 1.414 1.00 94.00 72 THR A O 1
ATOM 574 N N . ALA A 1 73 ? -0.556 -3.766 -0.701 1.00 93.88 73 ALA A N 1
ATOM 575 C CA . ALA A 1 73 ? -1.817 -3.112 -1.067 1.00 93.88 73 ALA A CA 1
ATOM 576 C C . ALA A 1 73 ? -3.024 -4.063 -0.994 1.00 93.88 73 ALA A C 1
ATOM 578 O O . ALA A 1 73 ? -4.099 -3.659 -0.549 1.00 93.88 73 ALA A O 1
ATOM 579 N N . ARG A 1 74 ? -2.853 -5.325 -1.405 1.00 94.31 74 ARG A N 1
ATOM 580 C CA . ARG A 1 74 ? -3.879 -6.369 -1.258 1.00 94.31 74 ARG A CA 1
ATOM 581 C C . ARG A 1 74 ? -4.140 -6.677 0.209 1.00 94.31 74 ARG A C 1
ATOM 583 O O . ARG A 1 74 ? -5.295 -6.694 0.613 1.00 94.31 74 ARG A O 1
ATOM 590 N N . HIS A 1 75 ? -3.083 -6.823 1.004 1.00 94.44 75 HIS A N 1
ATOM 591 C CA . HIS A 1 75 ? -3.216 -7.058 2.434 1.00 94.44 75 HIS A CA 1
ATOM 592 C C . HIS A 1 75 ? -3.999 -5.931 3.117 1.00 94.44 75 HIS A C 1
ATOM 594 O O . HIS A 1 75 ? -4.971 -6.202 3.815 1.00 94.44 75 HIS A O 1
ATOM 600 N N . LEU A 1 76 ? -3.661 -4.669 2.825 1.00 93.06 76 LEU A N 1
ATOM 601 C CA . LEU A 1 76 ? -4.396 -3.497 3.306 1.00 93.06 76 LEU A CA 1
ATOM 602 C C . LEU A 1 76 ? -5.886 -3.550 2.939 1.00 93.06 76 LEU A C 1
ATOM 604 O O . LEU A 1 76 ? -6.733 -3.173 3.742 1.00 93.06 76 LEU A O 1
ATOM 608 N N . GLN A 1 77 ? -6.223 -4.041 1.745 1.00 92.88 77 GLN A N 1
ATOM 609 C CA . GLN A 1 77 ? -7.614 -4.215 1.325 1.00 92.88 77 GLN A CA 1
ATOM 610 C C . GLN A 1 77 ? -8.363 -5.270 2.142 1.00 92.88 77 GLN A C 1
ATOM 612 O O . GLN A 1 77 ? -9.562 -5.109 2.364 1.00 92.88 77 GLN A O 1
ATOM 617 N N . GLU A 1 78 ? -7.679 -6.322 2.585 1.00 93.06 78 GLU A N 1
ATOM 618 C CA . GLU A 1 78 ? -8.251 -7.376 3.426 1.00 93.06 78 GLU A CA 1
ATOM 619 C C . GLU A 1 78 ? -8.411 -6.934 4.884 1.00 93.06 78 GLU A C 1
ATOM 621 O O . GLU A 1 78 ? -9.379 -7.317 5.537 1.00 93.06 78 GLU A O 1
ATOM 626 N N . VAL A 1 79 ? -7.483 -6.118 5.393 1.00 93.69 79 VAL A N 1
ATOM 627 C CA . VAL A 1 79 ? -7.483 -5.662 6.793 1.00 93.69 79 VAL A CA 1
ATOM 628 C C . VAL A 1 79 ? -8.109 -4.281 6.992 1.00 93.69 79 VAL A C 1
ATOM 630 O O . VAL A 1 79 ? -8.069 -3.760 8.102 1.00 93.69 79 VAL A O 1
ATOM 633 N N . LEU A 1 80 ? -8.721 -3.693 5.957 1.00 90.25 80 LEU A N 1
ATOM 634 C CA . LEU A 1 80 ? -9.288 -2.336 5.983 1.00 90.25 80 LEU A CA 1
ATOM 635 C C . LEU A 1 80 ? -10.367 -2.141 7.066 1.00 90.25 80 LEU A C 1
ATOM 637 O O . LEU A 1 80 ? -10.550 -1.033 7.560 1.00 90.25 80 LEU A O 1
ATOM 641 N N . ASP A 1 81 ? -11.063 -3.202 7.472 1.00 88.88 81 ASP A N 1
ATOM 642 C CA . ASP A 1 81 ? -12.050 -3.161 8.562 1.00 88.88 81 ASP A CA 1
ATOM 643 C C . ASP A 1 81 ? -11.413 -3.228 9.968 1.00 88.88 81 ASP A C 1
ATOM 645 O O . ASP A 1 81 ? -12.112 -3.158 10.979 1.00 88.88 81 ASP A O 1
ATOM 649 N N . THR A 1 82 ? -10.086 -3.380 10.052 1.00 92.06 82 THR A N 1
ATOM 650 C CA . THR A 1 82 ? -9.317 -3.486 11.300 1.00 92.06 82 THR A CA 1
ATOM 651 C C . THR A 1 82 ? -8.355 -2.298 11.433 1.00 92.06 82 THR A C 1
ATOM 653 O O . THR A 1 82 ? -7.262 -2.348 10.868 1.00 92.06 82 THR A O 1
ATOM 656 N N . PRO A 1 83 ? -8.696 -1.255 12.215 1.00 89.75 83 PRO A N 1
ATOM 657 C CA . PRO A 1 83 ? -7.967 0.016 12.219 1.00 89.75 83 PRO A CA 1
ATOM 658 C C . PRO A 1 83 ? -6.458 -0.093 12.447 1.00 89.75 83 PRO A C 1
ATOM 660 O O . PRO A 1 83 ? -5.677 0.421 11.653 1.00 89.75 83 PRO A O 1
ATOM 663 N N . ALA A 1 84 ? -6.035 -0.831 13.477 1.00 90.25 84 ALA A N 1
ATOM 664 C CA . ALA A 1 84 ? -4.617 -0.994 13.795 1.00 90.25 84 ALA A CA 1
ATOM 665 C C . ALA A 1 84 ? -3.829 -1.681 12.663 1.00 90.25 84 ALA A C 1
ATOM 667 O O . ALA A 1 84 ? -2.746 -1.234 12.294 1.00 90.25 84 ALA A O 1
ATOM 668 N N . ALA A 1 85 ? -4.389 -2.747 12.082 1.00 92.44 85 ALA A N 1
ATOM 669 C CA . ALA A 1 85 ? -3.744 -3.491 11.001 1.00 92.44 85 ALA A CA 1
ATOM 670 C C . ALA A 1 85 ? -3.746 -2.703 9.682 1.00 92.44 85 ALA A C 1
ATOM 672 O O . ALA A 1 85 ? -2.776 -2.754 8.924 1.00 92.44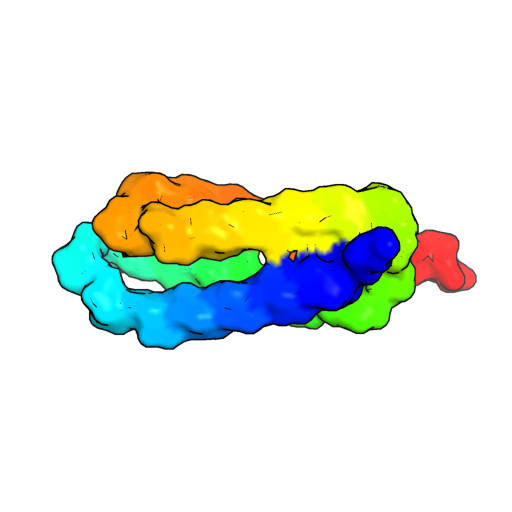 85 ALA A O 1
ATOM 673 N N . ALA A 1 86 ? -4.815 -1.950 9.416 1.00 91.69 86 ALA A N 1
ATOM 674 C CA . ALA A 1 86 ? -4.922 -1.089 8.249 1.00 91.69 86 ALA A CA 1
ATOM 675 C C . ALA A 1 86 ? -3.938 0.080 8.306 1.00 91.69 86 ALA A C 1
ATOM 677 O O . ALA A 1 86 ? -3.280 0.357 7.309 1.00 91.69 86 ALA A O 1
ATOM 678 N N . LEU A 1 87 ? -3.787 0.734 9.460 1.00 92.50 87 LEU A N 1
ATOM 679 C CA . LEU A 1 87 ? -2.805 1.804 9.640 1.00 92.50 87 LEU A CA 1
ATOM 680 C C . LEU A 1 87 ? -1.378 1.304 9.431 1.00 92.50 87 LEU A C 1
ATOM 682 O O . LEU A 1 87 ? -0.631 1.902 8.657 1.00 92.50 87 LEU A O 1
ATOM 686 N N . GLU A 1 88 ? -1.022 0.173 10.043 1.00 94.44 88 GLU A N 1
ATOM 687 C CA . GLU A 1 88 ? 0.297 -0.440 9.864 1.00 94.44 88 GLU A CA 1
ATOM 688 C C . GLU A 1 88 ? 0.551 -0.798 8.391 1.00 94.44 88 GLU A C 1
ATOM 690 O O . GLU A 1 88 ? 1.583 -0.434 7.821 1.00 94.44 88 GLU A O 1
ATOM 695 N N . SER A 1 89 ? -0.428 -1.428 7.737 1.00 93.25 89 SER A N 1
ATOM 696 C CA . SER A 1 89 ? -0.329 -1.819 6.326 1.00 93.25 89 SER A CA 1
ATOM 697 C C . SER A 1 89 ? -0.280 -0.615 5.381 1.00 93.25 89 SER A C 1
ATOM 699 O O . SER A 1 89 ? 0.430 -0.643 4.375 1.00 93.25 89 SER A O 1
ATOM 701 N N . ALA A 1 90 ? -1.008 0.462 5.682 1.00 92.62 90 ALA A N 1
ATOM 702 C CA . ALA A 1 90 ? -0.995 1.693 4.898 1.00 92.62 90 ALA A CA 1
ATOM 703 C C . ALA A 1 90 ? 0.330 2.448 5.048 1.00 92.62 90 ALA A C 1
ATOM 705 O O . ALA A 1 90 ? 0.873 2.925 4.047 1.00 92.62 90 ALA A O 1
ATOM 706 N N . ALA A 1 91 ? 0.878 2.509 6.263 1.00 93.94 91 ALA A N 1
ATOM 707 C CA . ALA A 1 91 ? 2.195 3.076 6.522 1.00 93.94 91 ALA A CA 1
ATOM 708 C C . ALA A 1 91 ? 3.292 2.306 5.771 1.00 93.94 91 ALA A C 1
ATOM 710 O O . ALA A 1 91 ? 4.123 2.919 5.092 1.00 93.94 91 ALA A O 1
ATOM 711 N N . ASP A 1 92 ? 3.264 0.970 5.832 1.00 94.50 92 ASP A N 1
ATOM 712 C CA . ASP A 1 92 ? 4.205 0.112 5.108 1.00 94.50 92 ASP A CA 1
ATOM 713 C C . ASP A 1 92 ? 4.075 0.297 3.588 1.00 94.50 92 ASP A C 1
ATOM 715 O O . ASP A 1 92 ? 5.070 0.536 2.901 1.00 94.50 92 ASP A O 1
ATOM 719 N N . LEU A 1 93 ? 2.848 0.312 3.054 1.00 93.62 93 LEU A N 1
ATOM 720 C CA . LEU A 1 93 ? 2.604 0.557 1.631 1.00 93.62 93 LEU A CA 1
ATOM 721 C C . LEU A 1 93 ? 3.169 1.912 1.180 1.00 93.62 93 LEU A C 1
ATOM 723 O O . LEU A 1 93 ? 3.850 1.993 0.153 1.00 93.62 93 LEU A O 1
ATOM 727 N N . ALA A 1 94 ? 2.905 2.975 1.942 1.00 93.56 94 ALA A N 1
ATOM 728 C CA . ALA A 1 94 ? 3.402 4.313 1.642 1.00 93.56 94 ALA A CA 1
ATOM 729 C C . ALA A 1 94 ? 4.937 4.359 1.653 1.00 93.56 94 ALA A C 1
ATOM 731 O O . ALA A 1 94 ? 5.541 4.914 0.730 1.00 93.56 94 ALA A O 1
ATOM 732 N N . TYR A 1 95 ? 5.572 3.732 2.647 1.00 93.06 95 TYR A N 1
ATOM 733 C CA . TYR A 1 95 ? 7.028 3.647 2.749 1.00 93.06 95 TYR A CA 1
ATOM 734 C C . TYR A 1 95 ? 7.648 2.863 1.585 1.00 93.06 95 TYR A C 1
ATOM 736 O O . TYR A 1 95 ? 8.615 3.320 0.965 1.00 93.06 95 TYR A O 1
ATOM 744 N N . GLN A 1 96 ? 7.082 1.704 1.242 1.00 92.19 96 GLN A N 1
ATOM 745 C CA . GLN A 1 96 ? 7.565 0.881 0.135 1.00 92.19 96 GLN A CA 1
ATOM 746 C C . GLN A 1 96 ? 7.458 1.609 -1.208 1.00 92.19 96 GLN A C 1
ATOM 748 O O . GLN A 1 96 ? 8.413 1.602 -1.992 1.00 92.19 96 GLN A O 1
ATOM 753 N N . LEU A 1 97 ? 6.334 2.283 -1.462 1.00 92.56 97 LEU A N 1
ATOM 754 C CA . LEU A 1 97 ? 6.124 3.059 -2.683 1.00 92.56 97 LEU A CA 1
ATOM 755 C C . LEU A 1 97 ? 7.038 4.280 -2.754 1.00 92.56 97 LEU A C 1
ATOM 757 O O . LEU A 1 97 ? 7.570 4.572 -3.827 1.00 92.56 97 LEU A O 1
ATOM 761 N N . GLU A 1 98 ? 7.266 4.967 -1.634 1.00 92.56 98 GLU A N 1
ATOM 762 C CA . GLU A 1 98 ? 8.245 6.051 -1.572 1.00 92.56 98 GLU A CA 1
ATOM 763 C C . GLU A 1 98 ? 9.647 5.539 -1.918 1.00 92.56 98 GLU A C 1
ATOM 765 O O . GLU A 1 98 ? 10.340 6.123 -2.756 1.00 92.56 98 GLU A O 1
ATOM 770 N N . ASN A 1 99 ? 10.071 4.436 -1.298 1.00 90.75 99 ASN A N 1
ATOM 771 C CA . ASN A 1 99 ? 11.382 3.856 -1.549 1.00 90.75 99 ASN A CA 1
ATOM 772 C C . ASN A 1 99 ? 11.526 3.436 -3.019 1.00 90.75 99 ASN A C 1
ATOM 774 O O . ASN A 1 99 ? 12.513 3.776 -3.672 1.00 90.75 99 ASN A O 1
ATOM 778 N N . LEU A 1 100 ? 10.506 2.783 -3.583 1.00 89.12 100 LEU A N 1
ATOM 779 C CA . LEU A 1 100 ? 10.471 2.437 -5.001 1.00 89.12 100 LEU A CA 1
ATOM 780 C C . LEU A 1 100 ? 10.600 3.681 -5.893 1.00 89.12 100 LEU A C 1
ATOM 782 O O . LEU A 1 100 ? 11.404 3.686 -6.827 1.00 89.12 100 LEU A O 1
ATOM 786 N N . ALA A 1 101 ? 9.864 4.753 -5.593 1.00 88.25 101 ALA A N 1
ATOM 787 C CA . ALA A 1 101 ? 9.931 6.000 -6.346 1.00 88.25 101 ALA A CA 1
ATOM 788 C C . ALA A 1 101 ? 11.328 6.637 -6.282 1.00 88.25 101 ALA A C 1
ATOM 790 O O . ALA A 1 101 ? 11.847 7.094 -7.305 1.00 88.25 101 ALA A O 1
ATOM 791 N N . ARG A 1 102 ? 11.971 6.623 -5.106 1.00 88.50 102 ARG A N 1
ATOM 792 C CA . ARG A 1 102 ? 13.350 7.102 -4.919 1.00 88.50 102 ARG A CA 1
ATOM 793 C C . ARG A 1 102 ? 14.347 6.268 -5.719 1.00 88.50 102 ARG A C 1
ATOM 795 O O . ARG A 1 102 ? 15.147 6.842 -6.453 1.00 88.50 102 ARG A O 1
ATOM 802 N N . VAL A 1 103 ? 14.267 4.937 -5.647 1.00 87.75 103 VAL A N 1
ATOM 803 C CA . VAL A 1 103 ? 15.132 4.032 -6.424 1.00 87.75 103 VAL A CA 1
ATOM 804 C C . VAL A 1 103 ? 14.972 4.292 -7.919 1.00 87.75 103 VAL A C 1
ATOM 806 O O . VAL A 1 103 ? 15.964 4.462 -8.627 1.00 87.75 103 VAL A O 1
ATOM 809 N N . ILE A 1 104 ? 13.735 4.400 -8.403 1.00 84.94 104 ILE A N 1
ATOM 810 C CA . ILE A 1 104 ? 13.438 4.738 -9.798 1.00 84.94 104 ILE A CA 1
ATOM 811 C C . ILE A 1 104 ? 14.064 6.082 -10.186 1.00 84.94 104 ILE A C 1
ATOM 813 O O . ILE A 1 104 ? 14.648 6.186 -11.269 1.00 84.94 104 ILE A O 1
ATOM 817 N N . ALA A 1 105 ? 13.950 7.106 -9.335 1.00 83.06 105 ALA A N 1
ATOM 818 C CA . ALA A 1 105 ? 14.528 8.423 -9.588 1.00 83.06 105 ALA A CA 1
ATOM 819 C C . ALA A 1 105 ? 16.059 8.352 -9.692 1.00 83.06 105 ALA A C 1
ATOM 821 O O . ALA A 1 105 ? 16.625 8.839 -10.670 1.00 83.06 105 ALA A O 1
ATOM 822 N N . THR A 1 106 ? 16.721 7.659 -8.760 1.00 81.56 106 THR A N 1
ATOM 823 C CA . THR A 1 106 ? 18.175 7.458 -8.787 1.00 81.56 106 THR A CA 1
ATOM 824 C C . THR A 1 106 ? 18.613 6.683 -10.028 1.00 81.56 106 THR A C 1
ATOM 826 O O . THR A 1 106 ? 19.531 7.105 -10.722 1.00 81.56 106 THR A O 1
ATOM 829 N N . LYS A 1 107 ? 17.942 5.580 -10.376 1.00 73.81 107 LYS A N 1
ATOM 830 C CA . LYS A 1 107 ? 18.286 4.783 -11.567 1.00 73.81 107 LYS A CA 1
ATOM 831 C C . LYS A 1 107 ? 18.037 5.550 -12.870 1.00 73.81 107 LYS A C 1
ATOM 833 O O . LYS A 1 107 ? 18.779 5.358 -13.826 1.00 73.81 107 LYS A O 1
ATOM 838 N N . SER A 1 108 ? 17.043 6.443 -12.896 1.00 63.88 108 SER A N 1
ATOM 839 C CA . SER A 1 108 ? 16.787 7.332 -14.040 1.00 63.88 108 SER A CA 1
ATOM 840 C C . SER A 1 108 ? 17.887 8.387 -14.217 1.00 63.88 108 SER A C 1
ATOM 842 O O . SER A 1 108 ? 18.173 8.764 -15.346 1.00 63.88 108 SER A O 1
ATOM 844 N N . GLN A 1 109 ? 18.521 8.832 -13.127 1.00 58.22 109 GLN A N 1
ATOM 845 C CA . GLN A 1 109 ? 19.628 9.799 -13.144 1.00 58.22 109 GLN A CA 1
ATOM 846 C C . GLN A 1 109 ? 20.969 9.205 -13.599 1.00 58.22 109 GLN A C 1
ATOM 848 O O . GLN A 1 109 ? 21.820 9.933 -14.088 1.00 58.22 109 GLN A O 1
ATOM 853 N N . VAL A 1 110 ? 21.179 7.896 -13.435 1.00 50.53 110 VAL A N 1
ATOM 854 C CA . VAL A 1 110 ? 22.444 7.227 -13.809 1.00 50.53 110 VAL A CA 1
ATOM 855 C C . VAL A 1 110 ? 22.474 6.842 -15.301 1.00 50.53 110 VAL A C 1
ATOM 857 O O . VAL A 1 110 ? 23.516 6.450 -15.815 1.00 50.53 110 VAL A O 1
ATOM 860 N N . MET A 1 111 ? 21.346 6.954 -16.017 1.00 47.53 111 MET A N 1
ATOM 861 C CA . MET A 1 1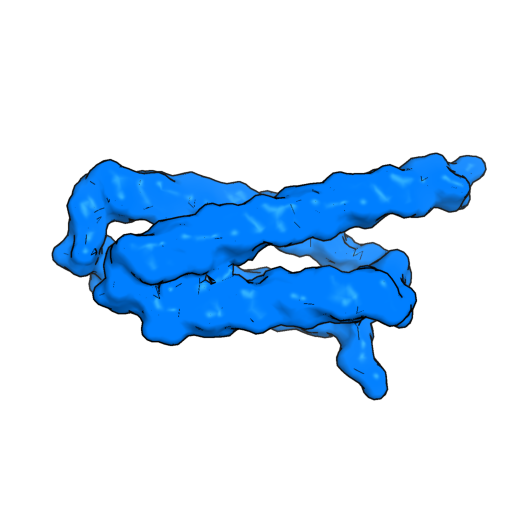11 ? 21.242 6.652 -17.458 1.00 47.53 111 MET A CA 1
ATOM 862 C C . MET A 1 111 ? 21.303 7.892 -18.375 1.00 47.53 111 MET A C 1
ATOM 864 O O . MET A 1 111 ? 21.033 7.762 -19.569 1.00 47.53 111 MET A O 1
ATOM 868 N N . THR A 1 112 ? 21.636 9.069 -17.839 1.00 44.66 112 THR A N 1
ATOM 869 C CA . THR A 1 112 ? 21.960 10.295 -18.602 1.00 44.66 112 THR A CA 1
ATOM 870 C C . THR A 1 112 ? 23.451 10.555 -18.576 1.00 44.66 112 THR A C 1
ATOM 872 O O . THR A 1 112 ? 24.001 10.876 -19.650 1.00 44.66 112 THR A O 1
#

Radius of gyration: 14.29 Å; chains: 1; bounding box: 40×24×34 Å

Foldseek 3Di:
DDQLQVLLVLLLVLLVVLVVCLVVLVVLDDPVLSVLLVVLSVLLNVLSVLLHPQPCCRDPVNSVLSNVLSVLSVQLVVCVNPSVSNSVSSNVSSVSSNVSSVVSVVVVVVVD

Sequence (112 aa):
MADGRDLIEETVVIIGQLVEKLPAVKPHYSAEEFEELESYLQSAQKWVASCRKKVWLRGKEGTDMAQKCLDTARHLQEVLDTPAAALESAADLAYQLENLARVIATKSQVMT